Protein AF-A0A3C0UMH4-F1 (afdb_monomer_lite)

Radius of gyration: 19.22 Å; chains: 1; bounding box: 40×45×68 Å

pLDDT: mean 89.7, std 12.38, range [44.53, 98.5]

Structure (mmCIF, N/CA/C/O backbone):
data_A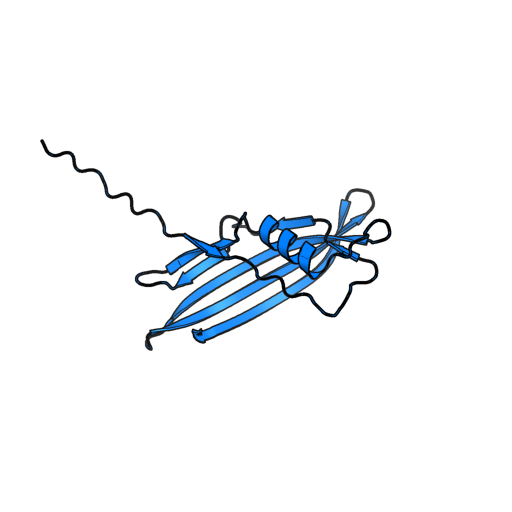F-A0A3C0UMH4-F1
#
_entry.id   AF-A0A3C0UMH4-F1
#
loop_
_atom_site.group_PDB
_atom_site.id
_atom_site.type_symbol
_atom_site.label_atom_id
_atom_site.label_alt_id
_atom_site.label_comp_id
_atom_site.label_asym_id
_atom_site.label_entity_id
_atom_site.label_seq_id
_atom_site.pdbx_PDB_ins_code
_atom_site.Cartn_x
_atom_site.Cartn_y
_atom_site.Cartn_z
_atom_site.occupancy
_atom_site.B_iso_or_equiv
_atom_site.auth_seq_id
_atom_site.auth_comp_id
_atom_site.auth_asym_id
_atom_site.auth_atom_id
_atom_site.pdbx_PDB_model_num
ATOM 1 N N . MET A 1 1 ? -0.078 27.058 -47.059 1.00 44.53 1 MET A N 1
ATOM 2 C CA . MET A 1 1 ? 0.175 27.212 -45.609 1.00 44.53 1 MET A CA 1
ATOM 3 C C . MET A 1 1 ? -0.295 25.945 -44.909 1.00 44.53 1 MET A C 1
ATOM 5 O O . MET A 1 1 ? -1.486 25.801 -44.676 1.00 44.53 1 MET A O 1
ATOM 9 N N . GLY A 1 2 ? 0.604 24.987 -44.674 1.00 46.56 2 GLY A N 1
ATOM 10 C CA . GLY A 1 2 ? 0.288 23.775 -43.912 1.00 46.56 2 GLY A CA 1
ATOM 11 C C . GLY A 1 2 ? 0.556 24.027 -42.433 1.00 46.56 2 GLY A C 1
ATOM 12 O O . GLY A 1 2 ? 1.683 24.348 -42.070 1.00 46.56 2 GLY A O 1
ATOM 13 N N . TRP A 1 3 ? -0.477 23.937 -41.601 1.00 48.59 3 TRP A N 1
ATOM 14 C CA . TRP A 1 3 ? -0.347 24.049 -40.152 1.00 48.59 3 TRP A CA 1
ATOM 15 C C . TRP A 1 3 ? 0.253 22.748 -39.611 1.00 48.59 3 TRP A C 1
ATOM 17 O O . TRP A 1 3 ? -0.340 21.681 -39.752 1.00 48.59 3 TRP A O 1
ATOM 27 N N . LEU A 1 4 ? 1.445 22.831 -39.019 1.00 50.47 4 LEU A N 1
ATOM 28 C CA . LEU A 1 4 ? 2.048 21.734 -38.269 1.00 50.47 4 LEU A CA 1
ATOM 29 C C . LEU A 1 4 ? 1.379 21.680 -36.894 1.00 50.47 4 LEU A C 1
ATOM 31 O O . LEU A 1 4 ? 1.650 22.519 -36.037 1.00 50.47 4 LEU A O 1
ATOM 35 N N . PHE A 1 5 ? 0.500 20.704 -36.675 1.00 56.19 5 PHE A N 1
ATOM 36 C CA . PHE A 1 5 ? 0.075 20.367 -35.321 1.00 56.19 5 PHE A CA 1
ATOM 37 C C . PHE A 1 5 ? 1.235 19.639 -34.628 1.00 56.19 5 PHE A C 1
ATOM 39 O O . PHE A 1 5 ? 1.722 18.642 -35.168 1.00 56.19 5 PHE A O 1
ATOM 46 N N . PRO A 1 6 ? 1.714 20.102 -33.461 1.00 58.53 6 PRO A N 1
ATOM 47 C CA . PRO A 1 6 ? 2.685 19.335 -32.702 1.00 58.53 6 PRO A CA 1
ATOM 48 C C . PRO A 1 6 ? 2.032 18.017 -32.279 1.00 58.53 6 PRO A C 1
ATOM 50 O O . PRO A 1 6 ? 0.966 18.008 -31.664 1.00 58.53 6 PRO A O 1
ATOM 53 N N . ASN A 1 7 ? 2.673 16.898 -32.620 1.00 50.56 7 ASN A N 1
ATOM 54 C CA . ASN A 1 7 ? 2.315 15.591 -32.083 1.00 50.56 7 ASN A CA 1
ATOM 55 C C . ASN A 1 7 ? 2.479 15.643 -30.563 1.00 50.56 7 ASN A C 1
ATOM 57 O O . ASN A 1 7 ? 3.595 15.607 -30.043 1.00 50.56 7 ASN A O 1
ATOM 61 N N . VAL A 1 8 ? 1.365 15.749 -29.844 1.00 55.03 8 VAL A N 1
ATOM 62 C CA . VAL A 1 8 ? 1.353 15.612 -28.391 1.00 55.03 8 VAL A CA 1
ATOM 63 C C . VAL A 1 8 ? 1.620 14.141 -28.086 1.00 55.03 8 VAL A C 1
ATOM 65 O O . VAL A 1 8 ? 0.734 13.299 -28.216 1.00 55.03 8 VAL A O 1
ATOM 68 N N . ILE A 1 9 ? 2.854 13.810 -27.702 1.00 57.00 9 ILE A N 1
ATOM 69 C CA . ILE A 1 9 ? 3.162 12.497 -27.133 1.00 57.00 9 ILE A CA 1
ATOM 70 C C . ILE A 1 9 ? 2.523 12.467 -25.744 1.00 57.00 9 ILE A C 1
ATOM 72 O O . ILE A 1 9 ? 3.060 13.022 -24.786 1.00 57.00 9 ILE A O 1
ATOM 76 N N . LEU A 1 10 ? 1.345 11.853 -25.637 1.00 58.81 10 LEU A N 1
ATOM 77 C CA . LEU A 1 10 ? 0.729 11.585 -24.344 1.00 58.81 10 LEU A CA 1
ATOM 78 C C . LEU A 1 10 ? 1.624 10.607 -23.577 1.00 58.81 10 LEU A C 1
ATOM 80 O O . LEU A 1 10 ? 1.998 9.553 -24.095 1.00 58.81 10 LEU A O 1
ATOM 84 N N . ALA A 1 11 ? 1.981 10.958 -22.342 1.00 65.38 11 ALA A N 1
ATOM 85 C CA . ALA A 1 11 ? 2.707 10.053 -21.465 1.00 65.38 11 ALA A CA 1
ATOM 86 C C . ALA A 1 11 ? 1.874 8.777 -21.266 1.00 65.38 11 ALA A C 1
ATOM 88 O O . ALA A 1 11 ? 0.748 8.832 -20.773 1.00 65.38 11 ALA A O 1
ATOM 89 N N . GLN A 1 12 ? 2.416 7.629 -21.672 1.00 81.69 12 GLN A N 1
ATOM 90 C CA . GLN A 1 12 ? 1.718 6.355 -21.560 1.00 81.69 12 GLN A CA 1
ATOM 91 C C . GLN A 1 12 ? 1.646 5.933 -20.087 1.00 81.69 12 GLN A C 1
ATOM 93 O O . GLN A 1 12 ? 2.660 5.877 -19.383 1.00 81.69 12 GLN A O 1
ATOM 98 N N . VAL A 1 13 ? 0.428 5.646 -19.625 1.00 89.81 13 VAL A N 1
ATOM 99 C CA . VAL A 1 13 ? 0.133 5.225 -18.254 1.00 89.81 13 VAL A CA 1
ATOM 100 C C . VAL A 1 13 ? -0.433 3.811 -18.282 1.00 89.81 13 VAL A C 1
ATOM 102 O O . VAL A 1 13 ? -1.387 3.539 -19.006 1.00 89.81 13 VAL A O 1
ATOM 105 N N . GLN A 1 14 ? 0.131 2.919 -17.470 1.00 93.88 14 GLN A N 1
ATOM 106 C CA . GLN A 1 14 ? -0.470 1.627 -17.166 1.00 93.88 14 GLN A CA 1
ATOM 107 C C . GLN A 1 14 ? -1.292 1.735 -15.889 1.00 93.88 14 GLN A C 1
ATOM 109 O O . GLN A 1 14 ? -0.761 2.008 -14.812 1.00 93.88 14 GLN A O 1
ATOM 114 N N . THR A 1 15 ? -2.580 1.433 -15.992 1.00 94.88 15 THR A N 1
ATOM 115 C CA . THR A 1 15 ? -3.425 1.220 -14.819 1.00 94.88 15 THR A CA 1
ATOM 116 C C . THR A 1 15 ? -3.324 -0.232 -14.367 1.00 94.88 15 THR A C 1
ATOM 118 O O . THR A 1 15 ? -3.512 -1.155 -15.160 1.00 94.88 15 THR A O 1
ATOM 121 N N . LEU A 1 16 ? -3.018 -0.428 -13.089 1.00 93.62 16 LEU A N 1
ATOM 122 C CA . LEU A 1 16 ? -2.928 -1.722 -12.427 1.00 93.62 16 LEU A CA 1
ATOM 123 C C . LEU A 1 16 ? -4.118 -1.898 -11.483 1.00 93.62 16 LEU A C 1
ATOM 125 O O . LEU A 1 16 ? -4.529 -0.963 -10.790 1.00 93.62 16 LEU A O 1
ATOM 129 N N . THR A 1 17 ? -4.657 -3.114 -11.448 1.00 94.62 17 THR A N 1
ATOM 130 C CA . THR A 1 17 ? -5.773 -3.486 -10.573 1.00 94.62 17 THR A CA 1
ATOM 131 C C . THR A 1 17 ? -5.283 -4.517 -9.572 1.00 94.62 17 THR A C 1
ATOM 133 O O . THR A 1 17 ? -4.732 -5.544 -9.966 1.00 94.62 17 THR A O 1
ATOM 136 N N . LEU A 1 18 ? -5.475 -4.248 -8.281 1.00 92.88 18 LEU A N 1
ATOM 137 C CA . LEU A 1 18 ? -5.155 -5.211 -7.232 1.00 92.88 18 LEU A CA 1
ATOM 138 C C . LEU A 1 18 ? -6.168 -6.353 -7.271 1.00 92.88 18 LEU A C 1
ATOM 140 O O . LEU A 1 18 ? -7.377 -6.114 -7.296 1.00 92.88 18 LEU A O 1
ATOM 144 N N . GLN A 1 19 ? -5.675 -7.586 -7.265 1.00 90.50 19 GLN A N 1
ATOM 145 C CA . GLN A 1 19 ? -6.515 -8.777 -7.274 1.00 90.50 19 GLN A CA 1
ATOM 146 C C . GLN A 1 19 ? -6.743 -9.242 -5.832 1.00 90.50 19 GLN A C 1
ATOM 148 O O . GLN A 1 19 ? -5.790 -9.682 -5.193 1.00 90.50 19 GLN A O 1
ATOM 153 N N . PRO A 1 20 ? -7.963 -9.109 -5.279 1.00 82.38 20 PRO A N 1
ATOM 154 C CA . PRO A 1 20 ? -8.243 -9.538 -3.918 1.00 82.38 20 PRO A CA 1
ATOM 155 C C . PRO A 1 20 ? -8.275 -11.065 -3.841 1.00 82.38 20 PRO A C 1
ATOM 157 O O . PRO A 1 20 ? -9.159 -11.699 -4.413 1.00 82.38 20 PRO A O 1
ATOM 160 N N . GLU A 1 21 ? -7.356 -11.646 -3.079 1.00 80.31 21 GLU A N 1
ATOM 161 C CA . GLU A 1 21 ? -7.431 -13.042 -2.657 1.00 80.31 21 GLU A CA 1
ATOM 162 C C . GLU A 1 21 ? -7.924 -13.094 -1.208 1.00 80.31 21 GLU A C 1
ATOM 164 O O . GLU A 1 21 ? -7.424 -12.371 -0.340 1.00 80.31 21 GLU A O 1
ATOM 169 N N . ARG A 1 22 ? -8.958 -13.901 -0.936 1.00 66.69 22 ARG A N 1
ATOM 170 C CA . ARG A 1 22 ? -9.467 -14.045 0.432 1.00 66.69 22 ARG A CA 1
ATOM 171 C C . ARG A 1 22 ? -8.469 -14.843 1.255 1.00 66.69 22 ARG A C 1
ATOM 173 O O . ARG A 1 22 ? -8.242 -16.018 0.987 1.00 66.69 22 ARG A O 1
ATOM 180 N N . LEU A 1 23 ? -7.949 -14.215 2.302 1.00 70.94 23 LEU A N 1
ATOM 181 C CA . LEU A 1 23 ? -7.139 -14.903 3.293 1.00 70.94 23 LEU A CA 1
ATOM 182 C C . LEU A 1 23 ? -8.029 -15.841 4.121 1.00 70.94 23 LEU A C 1
ATOM 184 O O . LEU A 1 23 ? -9.164 -15.510 4.467 1.00 70.94 23 LEU A O 1
ATOM 188 N N . SER A 1 24 ? -7.506 -17.021 4.457 1.00 73.62 24 SER A N 1
ATOM 189 C CA . SER A 1 24 ? -8.165 -17.971 5.366 1.00 73.62 24 SER A CA 1
ATOM 190 C C . SER A 1 24 ? -8.188 -17.475 6.817 1.00 73.62 24 SER A C 1
ATOM 192 O O . SER A 1 24 ? -8.993 -17.939 7.625 1.00 73.62 24 SER A O 1
ATOM 194 N N . ILE A 1 25 ? -7.328 -16.508 7.142 1.00 70.62 25 ILE A N 1
ATOM 195 C CA . ILE A 1 25 ? -7.216 -15.888 8.458 1.00 70.62 25 ILE A CA 1
ATOM 196 C C . ILE A 1 25 ? -8.242 -14.762 8.564 1.00 70.62 25 ILE A C 1
ATOM 198 O O . ILE A 1 25 ? -8.248 -13.833 7.756 1.00 70.62 25 ILE A O 1
ATOM 202 N N . ARG A 1 26 ? -9.085 -14.827 9.598 1.00 71.31 26 ARG A N 1
ATOM 203 C CA . ARG A 1 26 ? -10.005 -13.744 9.954 1.00 71.31 26 ARG A CA 1
ATOM 204 C C . ARG A 1 26 ? -9.432 -12.952 11.129 1.00 71.31 26 ARG A C 1
ATOM 206 O O . ARG A 1 26 ? -9.137 -13.556 12.160 1.00 71.31 26 ARG A O 1
ATOM 213 N N . PRO A 1 27 ? -9.274 -11.629 11.004 1.00 70.62 27 PRO A N 1
ATOM 214 C CA . PRO A 1 27 ? -8.791 -10.799 12.097 1.00 70.62 27 PRO A CA 1
ATOM 215 C C . PRO A 1 27 ? -9.835 -10.761 13.211 1.00 70.62 27 PRO A C 1
ATOM 217 O O . PRO A 1 27 ? -11.000 -10.456 12.962 1.00 70.62 27 PRO A O 1
ATOM 220 N N . ASN A 1 28 ? -9.409 -11.033 14.442 1.00 76.31 28 ASN A N 1
ATOM 221 C CA . ASN A 1 28 ? -10.246 -10.867 15.623 1.00 76.31 28 ASN A CA 1
ATOM 222 C C . ASN A 1 28 ? -9.834 -9.568 16.325 1.00 76.31 28 ASN A C 1
ATOM 224 O O . ASN A 1 28 ? -8.669 -9.395 16.673 1.00 76.31 28 ASN A O 1
ATOM 228 N N . GLY A 1 29 ? -10.784 -8.652 16.514 1.00 89.12 29 GLY A N 1
ATOM 229 C CA . GLY A 1 29 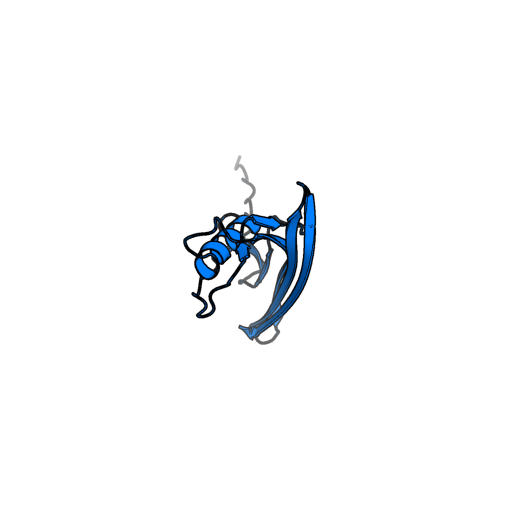? -10.592 -7.428 17.303 1.00 89.12 29 GLY A CA 1
ATOM 230 C C . GLY A 1 29 ? -10.229 -6.159 16.526 1.00 89.12 29 GLY A C 1
ATOM 231 O O . GLY A 1 29 ? -10.289 -5.084 17.114 1.00 89.12 29 GLY A O 1
ATOM 232 N N . TYR A 1 30 ? -9.923 -6.238 15.227 1.00 91.81 30 TYR A N 1
ATOM 233 C CA . TYR A 1 30 ? -9.518 -5.081 14.414 1.00 91.81 30 TYR A CA 1
ATOM 234 C C . TYR A 1 30 ? -10.196 -5.069 13.044 1.00 91.81 30 TYR A C 1
ATOM 236 O O . TYR A 1 30 ? -10.531 -6.122 12.503 1.00 91.81 30 TYR A O 1
ATOM 244 N N . TYR A 1 31 ? -10.335 -3.883 12.455 1.00 93.25 31 TYR A N 1
ATOM 245 C CA . TYR A 1 31 ? -10.737 -3.708 11.058 1.00 93.25 31 TYR A CA 1
ATOM 246 C C . TYR A 1 31 ? -10.021 -2.508 10.436 1.00 93.25 31 TYR A C 1
ATOM 248 O O . TYR A 1 31 ? -9.614 -1.585 11.140 1.00 93.25 31 TYR A O 1
ATOM 256 N N . ILE A 1 32 ? -9.871 -2.504 9.114 1.00 94.25 32 ILE A N 1
ATOM 257 C CA . ILE A 1 32 ? -9.318 -1.370 8.374 1.00 94.25 32 ILE A CA 1
ATOM 258 C C . ILE A 1 32 ? -10.414 -0.320 8.208 1.00 94.25 32 ILE A C 1
ATOM 260 O O . ILE A 1 32 ? -11.380 -0.532 7.479 1.00 94.25 32 ILE A O 1
ATOM 264 N N . ALA A 1 33 ? -10.268 0.806 8.898 1.00 95.19 33 ALA A N 1
ATOM 265 C CA . ALA A 1 33 ? -11.213 1.915 8.848 1.00 95.19 33 ALA A CA 1
ATOM 266 C C . ALA A 1 33 ? -10.866 2.920 7.743 1.00 95.19 33 ALA A C 1
ATOM 268 O O . ALA A 1 33 ? -11.758 3.524 7.154 1.00 95.19 33 ALA A O 1
ATOM 269 N N . GLN A 1 34 ? -9.572 3.111 7.477 1.00 96.69 34 GLN A N 1
ATOM 270 C CA . GLN A 1 34 ? -9.088 4.090 6.509 1.00 96.69 34 GLN A CA 1
ATOM 271 C C . GLN A 1 34 ? -7.716 3.686 5.967 1.00 96.69 34 GLN A C 1
ATOM 273 O O . GLN A 1 34 ? -6.893 3.120 6.689 1.00 96.69 34 GLN A O 1
ATOM 278 N N . VAL A 1 35 ? -7.443 4.054 4.715 1.00 97.81 35 VAL A N 1
ATOM 279 C CA . VAL A 1 35 ? -6.087 4.055 4.153 1.00 97.81 35 VAL A CA 1
ATOM 280 C C . VAL A 1 35 ? -5.682 5.473 3.762 1.00 97.81 35 VAL A C 1
ATOM 282 O O . VAL A 1 35 ? -6.450 6.195 3.128 1.00 97.81 35 VAL A O 1
ATOM 285 N N . VAL A 1 36 ? -4.468 5.876 4.128 1.00 97.88 36 VAL A N 1
ATOM 286 C CA . VAL A 1 36 ? -3.893 7.189 3.812 1.00 97.88 36 VAL A CA 1
ATOM 287 C C . VAL A 1 36 ? -2.589 6.985 3.054 1.00 97.88 36 VAL A C 1
ATOM 289 O O . VAL A 1 36 ? -1.751 6.191 3.469 1.00 97.88 36 VAL A O 1
ATOM 292 N N . ASP A 1 37 ? -2.412 7.698 1.945 1.00 98.25 37 ASP A N 1
ATOM 293 C CA . ASP A 1 37 ? -1.149 7.719 1.208 1.00 98.25 37 ASP A CA 1
ATOM 294 C C . ASP A 1 37 ? -0.337 8.951 1.621 1.00 98.25 37 ASP A C 1
ATOM 296 O O . ASP A 1 37 ? -0.674 10.070 1.242 1.00 98.25 37 ASP A O 1
ATOM 300 N N . GLU A 1 38 ? 0.706 8.739 2.425 1.00 98.12 38 GLU A N 1
ATOM 301 C CA . GLU A 1 38 ? 1.617 9.787 2.908 1.00 98.12 38 GLU A CA 1
ATOM 302 C C . GLU A 1 38 ? 2.995 9.699 2.239 1.00 98.12 38 GLU A C 1
ATOM 304 O O . GLU A 1 38 ? 3.990 10.224 2.745 1.00 98.12 38 GLU A O 1
ATOM 309 N N . ARG A 1 39 ? 3.075 9.032 1.082 1.00 97.69 39 ARG A N 1
ATOM 310 C CA . ARG A 1 39 ? 4.266 9.082 0.231 1.00 97.69 39 ARG A CA 1
ATOM 311 C C . ARG A 1 39 ? 4.460 10.508 -0.281 1.00 97.69 39 ARG A C 1
ATOM 313 O O . ARG A 1 39 ? 3.499 11.203 -0.595 1.00 97.69 39 ARG A O 1
ATOM 320 N N . ALA A 1 40 ? 5.713 10.915 -0.480 1.00 95.62 40 ALA A N 1
ATOM 321 C CA . ALA A 1 40 ? 6.023 12.214 -1.085 1.00 95.62 40 ALA A CA 1
ATOM 322 C C . ALA A 1 40 ? 5.449 12.362 -2.510 1.00 95.62 40 ALA A C 1
ATOM 324 O O . ALA A 1 40 ? 5.085 13.457 -2.930 1.00 95.62 40 ALA A O 1
ATOM 325 N N . VAL A 1 41 ? 5.356 11.252 -3.254 1.00 94.38 41 VAL A N 1
ATOM 326 C CA . VAL A 1 41 ? 4.756 11.199 -4.593 1.00 94.38 41 VAL A CA 1
ATOM 327 C C . VAL A 1 41 ? 3.614 10.188 -4.583 1.00 94.38 41 VAL A C 1
ATOM 329 O O . VAL A 1 41 ? 3.843 8.981 -4.524 1.00 94.38 41 VAL A O 1
ATOM 332 N N . THR A 1 42 ? 2.380 10.684 -4.672 1.00 95.75 42 THR A N 1
ATOM 333 C CA . THR A 1 42 ? 1.164 9.856 -4.604 1.00 95.75 42 THR A CA 1
ATOM 334 C C . THR A 1 42 ? 0.513 9.604 -5.968 1.00 95.75 42 THR A C 1
ATOM 336 O O . THR A 1 42 ? -0.309 8.700 -6.100 1.00 95.75 42 THR A O 1
ATOM 339 N N . SER A 1 43 ? 0.914 10.347 -7.007 1.00 93.94 43 SER A N 1
ATOM 340 C CA . SER A 1 43 ? 0.298 10.311 -8.345 1.00 93.94 43 SER A CA 1
ATOM 341 C C . SER A 1 43 ? 0.523 9.008 -9.118 1.00 93.94 43 SER A C 1
ATOM 343 O O . SER A 1 43 ? -0.199 8.720 -10.068 1.00 93.94 43 SER A O 1
ATOM 345 N N . ASN A 1 44 ? 1.533 8.226 -8.737 1.00 96.38 44 ASN A N 1
ATOM 346 C CA . ASN A 1 44 ? 1.878 6.952 -9.355 1.00 96.38 44 ASN A CA 1
ATOM 347 C C . ASN A 1 44 ? 2.575 6.029 -8.345 1.00 96.38 44 ASN A C 1
ATOM 349 O O . ASN A 1 44 ? 2.791 6.391 -7.184 1.00 96.38 44 ASN A O 1
ATOM 353 N N . ILE A 1 45 ? 2.903 4.818 -8.783 1.00 97.44 45 ILE A N 1
ATOM 354 C CA . ILE A 1 45 ? 3.660 3.835 -8.003 1.00 97.44 45 ILE A CA 1
ATOM 355 C C . ILE A 1 45 ? 4.969 3.447 -8.696 1.00 97.44 45 ILE A C 1
ATOM 357 O O . ILE A 1 45 ? 5.496 2.372 -8.449 1.00 97.44 45 ILE A O 1
ATOM 361 N N . GLY A 1 46 ? 5.509 4.315 -9.552 1.00 95.81 46 GLY A N 1
ATOM 362 C CA . GLY A 1 46 ? 6.757 4.097 -10.275 1.00 95.81 46 GLY A CA 1
ATOM 363 C C . GLY A 1 46 ? 6.553 3.817 -11.759 1.00 95.81 46 GLY A C 1
ATOM 364 O O . GLY A 1 46 ? 5.578 4.261 -12.371 1.00 95.81 46 GLY A O 1
ATOM 365 N N . LYS A 1 47 ? 7.517 3.114 -12.355 1.00 94.88 47 LYS A N 1
ATOM 366 C CA . LYS A 1 47 ? 7.543 2.817 -13.789 1.00 94.88 47 LYS A CA 1
ATOM 367 C C . LYS A 1 47 ? 7.717 1.325 -14.013 1.00 94.88 47 LYS A C 1
ATOM 369 O O . LYS A 1 47 ? 8.546 0.692 -13.363 1.00 94.88 47 LYS A O 1
ATOM 374 N N . ILE A 1 48 ? 6.959 0.808 -14.970 1.00 94.81 48 ILE A N 1
ATOM 375 C CA . ILE A 1 48 ? 7.092 -0.557 -15.469 1.00 94.81 48 ILE A CA 1
ATOM 376 C C . ILE A 1 48 ? 7.662 -0.515 -16.885 1.00 94.81 48 ILE A C 1
ATOM 378 O O . ILE A 1 48 ? 7.346 0.376 -17.673 1.00 94.81 48 ILE A O 1
ATOM 382 N N . TRP A 1 49 ? 8.526 -1.458 -17.220 1.00 94.00 49 TRP A N 1
ATOM 383 C CA . TRP A 1 49 ? 9.085 -1.616 -18.543 1.00 94.00 49 TRP A CA 1
ATOM 384 C C . TRP A 1 49 ? 8.027 -2.142 -19.518 1.00 94.00 49 TRP A C 1
ATOM 386 O O . TRP A 1 49 ? 7.468 -3.232 -19.366 1.00 94.00 49 TRP A O 1
ATOM 396 N N . SER A 1 50 ? 7.795 -1.372 -20.573 1.00 90.00 50 SER A N 1
ATOM 397 C CA . SER A 1 50 ? 7.088 -1.795 -21.776 1.00 90.00 50 SER A CA 1
ATOM 398 C C . SER A 1 50 ? 7.947 -1.401 -22.969 1.00 90.00 50 SER A C 1
ATOM 400 O O . SER A 1 50 ? 8.707 -0.443 -22.894 1.00 90.00 50 SER A O 1
ATOM 402 N N . ARG A 1 51 ? 7.882 -2.117 -24.090 1.00 85.81 51 ARG A N 1
ATOM 403 C CA . ARG A 1 51 ? 8.565 -1.633 -25.298 1.00 85.81 51 ARG A CA 1
ATOM 404 C C . ARG A 1 51 ? 7.800 -0.424 -25.864 1.00 85.81 51 ARG A C 1
ATOM 406 O O . ARG A 1 51 ? 6.571 -0.462 -25.859 1.00 85.81 51 ARG A O 1
ATOM 413 N N . PRO A 1 52 ? 8.489 0.620 -26.364 1.00 87.56 52 PRO A N 1
ATOM 414 C CA . PRO A 1 52 ? 9.948 0.782 -26.430 1.00 87.56 52 PRO A CA 1
ATOM 415 C C . PRO A 1 52 ? 10.584 1.388 -25.163 1.00 87.56 52 PRO A C 1
ATOM 417 O O . PRO A 1 52 ? 11.807 1.415 -25.067 1.00 87.56 52 PRO A O 1
ATOM 420 N N . GLN A 1 53 ? 9.786 1.887 -24.216 1.00 89.12 53 GLN A N 1
ATOM 421 C CA . GLN A 1 53 ? 10.257 2.638 -23.051 1.00 89.12 53 GLN A CA 1
ATOM 422 C C . GLN A 1 53 ? 9.400 2.379 -21.798 1.00 89.12 53 GLN A C 1
ATOM 424 O O . GLN A 1 53 ? 8.220 2.038 -21.923 1.00 89.12 53 GLN A O 1
ATOM 429 N N . PRO A 1 54 ? 9.933 2.610 -20.584 1.00 92.56 54 PRO A N 1
ATOM 430 C CA . PRO A 1 54 ? 9.151 2.476 -19.365 1.00 92.56 54 PRO A CA 1
ATOM 431 C C . PRO A 1 54 ? 7.923 3.387 -19.370 1.00 92.56 54 PRO A C 1
ATOM 433 O O . PRO A 1 54 ? 7.996 4.550 -19.772 1.00 92.56 54 PRO A O 1
ATOM 436 N N . ILE A 1 55 ? 6.820 2.872 -18.844 1.00 94.94 55 ILE A N 1
ATOM 437 C CA . ILE A 1 55 ? 5.543 3.571 -18.719 1.00 94.94 55 ILE A CA 1
ATOM 438 C C . ILE A 1 55 ? 5.200 3.768 -17.246 1.00 94.94 55 ILE A C 1
ATOM 440 O O . ILE A 1 55 ? 5.566 2.960 -16.389 1.00 94.94 55 ILE A O 1
ATOM 444 N N . THR A 1 56 ? 4.517 4.866 -16.935 1.00 95.94 56 THR A N 1
ATOM 445 C CA . THR A 1 56 ? 4.134 5.190 -15.556 1.00 95.94 56 THR A CA 1
ATOM 446 C C . THR A 1 56 ? 3.056 4.223 -15.083 1.00 95.94 56 THR A C 1
ATOM 448 O O . THR A 1 56 ? 2.053 4.041 -15.766 1.00 95.94 56 THR A O 1
ATOM 451 N N . ALA A 1 57 ? 3.234 3.624 -13.909 1.00 96.25 57 ALA A N 1
ATOM 452 C CA . ALA A 1 57 ? 2.263 2.714 -13.316 1.00 96.25 57 ALA A CA 1
ATOM 453 C C . ALA A 1 57 ? 1.410 3.435 -12.269 1.00 96.25 57 ALA A C 1
ATOM 455 O O . ALA A 1 57 ? 1.935 4.087 -11.366 1.00 96.25 57 ALA A O 1
ATOM 456 N N . VAL A 1 58 ? 0.092 3.289 -12.357 1.00 97.25 58 VAL A N 1
ATOM 457 C CA . VAL A 1 58 ? -0.870 3.834 -11.389 1.00 97.25 58 VAL A CA 1
ATOM 458 C C . VAL A 1 58 ? -1.819 2.738 -10.930 1.00 97.25 58 VAL A C 1
ATOM 460 O O . VAL A 1 58 ? -2.110 1.812 -11.685 1.00 97.25 58 VAL A O 1
ATOM 463 N N . LEU A 1 59 ? -2.338 2.842 -9.708 1.00 96.75 59 LEU A N 1
ATOM 464 C CA . LEU A 1 59 ? -3.423 1.969 -9.265 1.00 96.75 59 LEU A CA 1
ATOM 465 C C . LEU A 1 59 ? -4.776 2.522 -9.718 1.00 96.75 59 LEU A C 1
ATOM 467 O O . LEU A 1 59 ? -5.000 3.735 -9.707 1.00 96.75 59 LEU A O 1
ATOM 471 N N 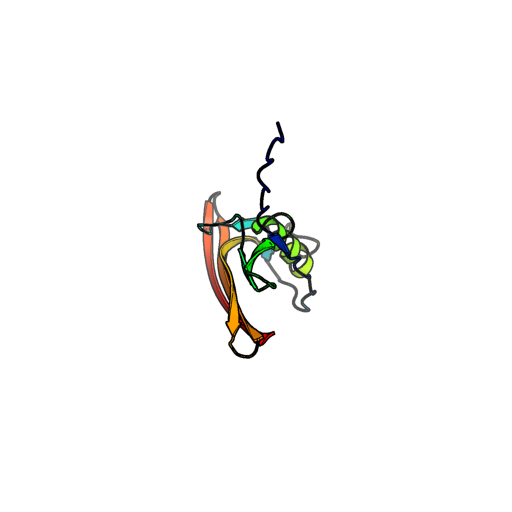. GLN A 1 60 ? -5.685 1.629 -10.106 1.00 93.88 60 GLN A N 1
ATOM 472 C CA . GLN A 1 60 ? -7.043 1.994 -10.497 1.00 93.88 60 GLN A CA 1
ATOM 473 C C . GLN A 1 60 ? -7.748 2.758 -9.365 1.00 93.88 60 GLN A C 1
ATOM 475 O O . GLN A 1 60 ? -7.871 2.257 -8.252 1.00 93.88 60 GLN A O 1
ATOM 480 N N . GLY A 1 61 ? -8.224 3.972 -9.655 1.00 92.62 61 GLY A N 1
ATOM 481 C CA . GLY A 1 61 ? -8.885 4.829 -8.662 1.00 92.62 61 GLY A CA 1
ATOM 482 C C . GLY A 1 61 ? -7.936 5.548 -7.692 1.00 92.62 61 GLY A C 1
ATOM 483 O O . GLY A 1 61 ? -8.410 6.191 -6.760 1.00 92.62 61 GLY A O 1
ATOM 484 N N . GLY A 1 62 ? -6.618 5.472 -7.911 1.00 94.94 62 GLY A N 1
ATOM 485 C CA . GLY A 1 62 ? -5.599 6.078 -7.051 1.00 94.94 62 GLY A CA 1
ATOM 486 C C . GLY A 1 62 ? -5.145 5.158 -5.914 1.00 94.94 62 GLY A C 1
ATOM 487 O O . GLY A 1 62 ? -5.850 4.236 -5.508 1.00 94.94 62 GLY A O 1
ATOM 488 N N . THR A 1 63 ? -3.941 5.402 -5.393 1.00 96.56 63 THR A N 1
ATOM 489 C CA . THR A 1 63 ? -3.254 4.465 -4.492 1.00 96.56 63 THR A CA 1
ATOM 490 C C . THR A 1 63 ? -4.019 4.170 -3.205 1.00 96.56 63 THR A C 1
ATOM 492 O O . THR A 1 63 ? -4.319 3.008 -2.933 1.00 96.56 63 THR A O 1
ATOM 495 N N . ALA A 1 64 ? -4.373 5.201 -2.429 1.00 97.06 64 ALA A N 1
ATOM 496 C CA . ALA A 1 64 ? -5.084 5.017 -1.163 1.00 97.06 64 ALA A CA 1
ATOM 497 C C . ALA A 1 64 ? -6.409 4.268 -1.369 1.00 97.06 64 ALA A C 1
ATOM 499 O O . ALA A 1 64 ? -6.690 3.297 -0.669 1.00 97.06 64 ALA A O 1
ATOM 500 N N . LYS A 1 65 ? -7.188 4.661 -2.387 1.00 96.44 65 LYS A N 1
ATOM 501 C CA . LYS A 1 65 ? -8.497 4.057 -2.646 1.00 96.44 65 LYS A CA 1
ATOM 502 C C . LYS A 1 65 ? -8.402 2.614 -3.129 1.00 96.44 65 LYS A C 1
ATOM 504 O O . LYS A 1 65 ? -9.212 1.782 -2.716 1.00 96.44 65 LYS A O 1
ATOM 509 N N . ALA A 1 66 ? -7.431 2.308 -3.987 1.00 96.50 66 ALA A N 1
ATOM 510 C CA . ALA A 1 66 ? -7.198 0.952 -4.467 1.00 96.50 66 ALA A CA 1
ATOM 511 C C . ALA A 1 66 ? -6.830 0.009 -3.314 1.00 96.50 66 ALA A C 1
ATOM 513 O O . ALA A 1 66 ? -7.410 -1.071 -3.199 1.00 96.50 66 ALA A O 1
ATOM 514 N N . ILE A 1 67 ? -5.918 0.438 -2.434 1.00 96.06 67 ILE A N 1
ATOM 515 C CA . ILE A 1 67 ? -5.480 -0.344 -1.271 1.00 96.06 67 ILE A CA 1
ATOM 516 C C . ILE A 1 67 ? -6.616 -0.490 -0.253 1.00 96.06 67 ILE A C 1
ATOM 518 O O . ILE A 1 67 ? -6.862 -1.597 0.214 1.00 96.06 67 ILE A O 1
ATOM 522 N N . GLU A 1 68 ? -7.368 0.576 0.032 1.00 95.94 68 GLU A N 1
ATOM 523 C CA . GLU A 1 68 ? -8.561 0.513 0.889 1.00 95.94 68 GLU A CA 1
ATOM 524 C C . GLU A 1 68 ? -9.587 -0.486 0.349 1.00 95.94 68 GLU A C 1
ATOM 526 O O . GLU A 1 68 ? -10.075 -1.345 1.078 1.00 95.94 68 GLU A O 1
ATOM 531 N N . THR A 1 69 ? -9.877 -0.427 -0.952 1.00 94.44 69 THR A N 1
ATOM 532 C CA . THR A 1 69 ? -10.825 -1.343 -1.601 1.00 94.44 69 THR A CA 1
ATOM 533 C C . THR A 1 69 ? -10.343 -2.789 -1.529 1.00 94.44 69 THR A C 1
ATOM 535 O O . THR A 1 69 ? -11.142 -3.689 -1.269 1.00 94.44 69 THR A O 1
ATOM 538 N N . PHE A 1 70 ? -9.048 -3.019 -1.750 1.00 93.94 70 PHE A N 1
ATOM 539 C CA . PHE A 1 70 ? -8.437 -4.335 -1.625 1.00 93.94 70 PHE A CA 1
ATOM 540 C C . PHE A 1 70 ? -8.567 -4.865 -0.191 1.00 93.94 70 PHE A C 1
ATOM 542 O O . PHE A 1 70 ? -9.156 -5.926 -0.000 1.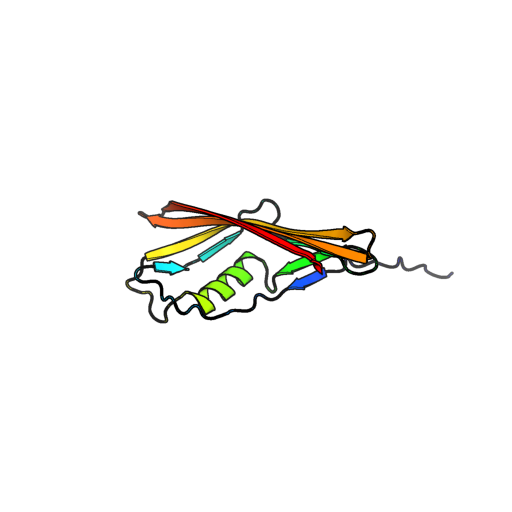00 93.94 70 PHE A O 1
ATOM 549 N N . LEU A 1 71 ? -8.111 -4.106 0.810 1.00 92.31 71 LEU A N 1
ATOM 550 C CA . LEU A 1 71 ? -8.132 -4.510 2.220 1.00 92.31 71 LEU A CA 1
ATOM 551 C C . LEU A 1 71 ? -9.556 -4.716 2.749 1.00 92.31 71 LEU A C 1
ATOM 553 O O . LEU A 1 71 ? -9.820 -5.692 3.446 1.00 92.31 71 LEU A O 1
ATOM 557 N N . ASN A 1 72 ? -10.508 -3.866 2.365 1.00 90.81 72 ASN A N 1
ATOM 558 C CA . ASN A 1 72 ? -11.906 -4.031 2.763 1.00 90.81 72 ASN A CA 1
ATOM 559 C C . ASN A 1 72 ? -12.514 -5.333 2.221 1.00 90.81 72 ASN A C 1
ATOM 561 O O . ASN A 1 72 ? -13.374 -5.923 2.867 1.00 90.81 72 ASN A O 1
ATOM 565 N N . ARG A 1 73 ? -12.078 -5.795 1.041 1.00 89.50 73 ARG A N 1
ATOM 566 C CA . ARG A 1 73 ? -12.563 -7.043 0.431 1.00 89.50 73 ARG A CA 1
ATOM 567 C C . ARG A 1 73 ? -11.865 -8.291 0.967 1.00 89.50 73 ARG A C 1
ATOM 569 O O . ARG A 1 73 ? -12.466 -9.365 0.927 1.00 89.50 73 ARG A O 1
ATOM 576 N N . THR A 1 74 ? -10.615 -8.171 1.412 1.00 88.12 74 THR A N 1
ATOM 577 C CA . THR A 1 74 ? -9.788 -9.312 1.834 1.00 88.12 74 THR A CA 1
ATOM 578 C C . THR A 1 74 ? -9.730 -9.502 3.348 1.00 88.12 74 THR A C 1
ATOM 580 O O . THR A 1 74 ? -9.643 -10.644 3.791 1.00 88.12 74 THR A O 1
ATOM 583 N N . PHE A 1 75 ? -9.801 -8.422 4.132 1.00 86.31 75 PHE A N 1
ATOM 584 C CA . PHE A 1 75 ? -9.527 -8.420 5.573 1.00 86.31 75 PHE A CA 1
ATOM 585 C C . PHE A 1 75 ? -10.754 -8.096 6.431 1.00 86.31 75 PHE A C 1
ATOM 587 O O . PHE A 1 75 ? -10.971 -8.740 7.458 1.00 86.31 75 PHE A O 1
ATOM 594 N N . ASN A 1 76 ? -11.561 -7.106 6.036 1.00 89.56 76 ASN A N 1
ATOM 595 C CA . ASN A 1 76 ? -12.622 -6.614 6.914 1.00 89.56 76 ASN A CA 1
ATOM 596 C C . ASN A 1 76 ? -13.772 -7.624 7.072 1.00 89.56 76 ASN A C 1
ATOM 598 O O . ASN A 1 76 ? -14.292 -8.144 6.079 1.00 89.56 76 ASN A O 1
ATOM 602 N N . PRO A 1 77 ? -14.227 -7.879 8.312 1.00 87.38 77 PRO A N 1
ATOM 603 C CA . PRO A 1 77 ? -15.433 -8.653 8.551 1.00 87.38 77 PRO A CA 1
ATOM 604 C C . PRO A 1 77 ? -16.688 -7.846 8.199 1.00 87.38 77 PRO A C 1
ATOM 606 O O . PRO A 1 77 ? -16.669 -6.625 8.085 1.00 87.38 77 PRO A O 1
ATOM 609 N N . THR A 1 78 ? -17.820 -8.540 8.077 1.00 86.56 78 THR A N 1
ATOM 610 C CA . THR A 1 78 ? -19.121 -7.919 7.771 1.00 86.56 78 THR A CA 1
ATOM 611 C C . THR A 1 78 ? -19.641 -7.011 8.894 1.00 86.56 78 THR A C 1
ATOM 613 O O . THR A 1 78 ? -20.453 -6.135 8.625 1.00 86.56 78 THR A O 1
ATOM 616 N N . LYS A 1 79 ? -19.202 -7.218 10.143 1.00 87.94 79 LYS A N 1
ATOM 617 C CA . LYS A 1 79 ? -19.594 -6.416 11.314 1.00 87.94 79 LYS A CA 1
ATOM 618 C C . LYS A 1 79 ? -18.351 -5.845 11.988 1.00 87.94 79 LYS A C 1
ATOM 620 O O . LYS A 1 79 ? -17.435 -6.610 12.286 1.00 87.94 79 LYS A O 1
ATOM 625 N N . THR A 1 80 ? -18.340 -4.539 12.245 1.00 90.56 80 THR A N 1
ATOM 626 C CA . THR A 1 80 ? -17.164 -3.812 12.759 1.00 90.56 80 THR A CA 1
ATOM 627 C C . THR A 1 80 ? -17.423 -3.024 14.043 1.00 90.56 80 THR A C 1
ATOM 629 O O . THR A 1 80 ? -16.484 -2.462 14.592 1.00 90.56 80 THR A O 1
ATOM 632 N N . ASP A 1 81 ? -18.659 -3.000 14.552 1.00 89.50 81 ASP A N 1
ATOM 633 C CA . ASP A 1 81 ? -19.093 -2.102 15.640 1.00 89.50 81 ASP A CA 1
ATOM 634 C C . ASP A 1 81 ? -18.336 -2.304 16.964 1.00 89.50 81 ASP A C 1
ATOM 636 O O . ASP A 1 81 ? -18.214 -1.383 17.765 1.00 89.50 81 ASP A O 1
ATOM 640 N N . THR A 1 82 ? -17.814 -3.510 17.194 1.00 89.69 82 THR A N 1
ATOM 641 C CA . THR A 1 82 ? -17.056 -3.882 18.400 1.00 89.69 82 THR A CA 1
ATOM 642 C C . THR A 1 82 ? -15.548 -3.969 18.163 1.00 89.69 82 THR A C 1
ATOM 644 O O . THR A 1 82 ? -14.806 -4.374 19.058 1.00 89.69 82 THR A O 1
ATOM 647 N N . LEU A 1 83 ? -15.085 -3.644 16.954 1.00 92.00 83 LEU A N 1
ATOM 648 C CA . LEU A 1 83 ? -13.699 -3.819 16.537 1.00 92.00 83 LEU A CA 1
ATOM 649 C C . LEU A 1 83 ? -12.930 -2.502 16.626 1.00 92.00 83 LEU A C 1
ATOM 651 O O . LEU A 1 83 ? -13.469 -1.419 16.411 1.00 92.00 83 LEU A O 1
ATOM 655 N N . VAL A 1 84 ? -11.634 -2.600 16.902 1.00 92.19 84 VAL A N 1
ATOM 656 C CA . VAL A 1 84 ? -10.744 -1.442 16.950 1.00 92.19 84 VAL A CA 1
ATOM 657 C C . VAL A 1 84 ? -10.443 -0.971 15.519 1.00 92.19 84 VAL A C 1
ATOM 659 O O . VAL A 1 84 ? -9.970 -1.770 14.701 1.00 92.19 84 VAL A O 1
ATOM 662 N N . PRO A 1 85 ? -10.684 0.313 15.194 1.00 94.31 85 PRO A N 1
ATOM 663 C CA . PRO A 1 85 ? -10.392 0.857 13.875 1.00 94.31 85 PRO A CA 1
ATOM 664 C C . PRO A 1 85 ? -8.887 1.008 13.671 1.00 94.31 85 PRO A C 1
ATOM 666 O O . PRO A 1 85 ? -8.193 1.611 14.494 1.00 94.31 85 PRO A O 1
ATOM 669 N N . ILE A 1 86 ? -8.399 0.511 12.542 1.00 95.88 86 ILE A N 1
ATOM 670 C CA . ILE A 1 86 ? -7.017 0.658 12.095 1.00 95.88 86 ILE A CA 1
ATOM 671 C C . ILE A 1 86 ? -6.964 1.582 10.884 1.00 95.88 86 ILE A C 1
ATOM 673 O O . ILE A 1 86 ? -7.699 1.413 9.910 1.00 95.88 86 ILE A O 1
ATOM 677 N N . ILE A 1 87 ? -6.056 2.547 10.942 1.00 97.75 87 ILE A N 1
ATOM 678 C CA . ILE A 1 87 ? -5.672 3.413 9.837 1.00 97.75 87 ILE A CA 1
ATOM 679 C C . ILE A 1 87 ? -4.377 2.846 9.265 1.00 97.75 87 ILE A C 1
ATOM 681 O O . ILE A 1 87 ? -3.378 2.734 9.977 1.00 97.75 87 ILE A O 1
ATOM 685 N N . VAL A 1 88 ? -4.386 2.486 7.986 1.00 97.94 88 VAL A N 1
ATOM 686 C CA . VAL A 1 88 ? -3.178 2.065 7.271 1.00 97.94 88 VAL A CA 1
ATOM 687 C C . VAL A 1 88 ? -2.576 3.285 6.595 1.00 97.94 88 VAL A C 1
ATOM 689 O O . VAL A 1 88 ? -3.201 3.899 5.734 1.00 97.94 88 VAL A O 1
ATOM 692 N N . VAL A 1 89 ? -1.354 3.634 6.967 1.00 98.50 89 VAL A N 1
ATOM 693 C CA . VAL A 1 89 ? -0.624 4.771 6.412 1.00 98.50 89 VAL A CA 1
ATOM 694 C C . VAL A 1 89 ? 0.481 4.251 5.504 1.00 98.50 89 VAL A C 1
ATOM 696 O O . VAL A 1 89 ? 1.428 3.612 5.957 1.00 98.50 89 VAL A O 1
ATOM 699 N N . ILE A 1 90 ? 0.368 4.524 4.210 1.00 98.50 90 ILE A N 1
ATOM 700 C CA . ILE A 1 90 ? 1.353 4.135 3.204 1.00 98.50 90 ILE A CA 1
ATOM 701 C C . ILE A 1 90 ? 2.500 5.145 3.248 1.00 98.50 90 ILE A C 1
ATOM 703 O O . ILE A 1 90 ? 2.317 6.320 2.933 1.00 98.50 90 ILE A O 1
ATOM 707 N N . LYS A 1 91 ? 3.686 4.674 3.632 1.00 98.31 91 LYS A N 1
ATOM 708 C CA . LYS A 1 91 ? 4.937 5.447 3.669 1.00 98.31 91 LYS A CA 1
ATOM 709 C C . LYS A 1 91 ? 5.827 5.158 2.464 1.00 98.31 91 LYS A C 1
ATOM 711 O O . LYS A 1 91 ? 6.539 6.041 1.998 1.00 98.31 91 LYS A O 1
ATOM 716 N N . GLU A 1 92 ? 5.746 3.946 1.919 1.00 98.31 92 GLU A N 1
ATOM 717 C CA . GLU A 1 92 ? 6.398 3.556 0.670 1.00 98.31 92 GLU A CA 1
ATOM 718 C C . GLU A 1 92 ? 5.479 2.620 -0.121 1.00 98.31 92 GLU A C 1
ATOM 720 O O . GLU A 1 92 ? 4.869 1.707 0.427 1.00 98.31 92 GLU A O 1
ATOM 725 N N . LEU A 1 93 ? 5.383 2.857 -1.425 1.00 97.94 93 LEU A N 1
ATOM 726 C CA . LEU A 1 93 ? 4.816 1.930 -2.395 1.00 97.94 93 LEU A CA 1
ATOM 727 C C . LEU A 1 93 ? 5.438 2.282 -3.735 1.00 97.94 93 LEU A C 1
ATOM 729 O O . LEU A 1 93 ? 5.134 3.338 -4.298 1.00 97.94 93 LEU A O 1
ATOM 733 N N . ARG A 1 94 ? 6.341 1.437 -4.221 1.00 97.00 94 ARG A N 1
ATOM 734 C CA . ARG A 1 94 ? 7.011 1.666 -5.500 1.00 97.00 94 ARG A CA 1
ATOM 735 C C . ARG A 1 94 ? 7.294 0.368 -6.226 1.00 97.00 94 ARG A C 1
ATOM 737 O O . ARG A 1 94 ? 7.645 -0.630 -5.605 1.00 97.00 94 ARG A O 1
ATOM 744 N N . ILE A 1 95 ? 7.185 0.441 -7.542 1.00 96.50 95 ILE A N 1
ATOM 745 C CA . ILE A 1 95 ? 7.588 -0.561 -8.511 1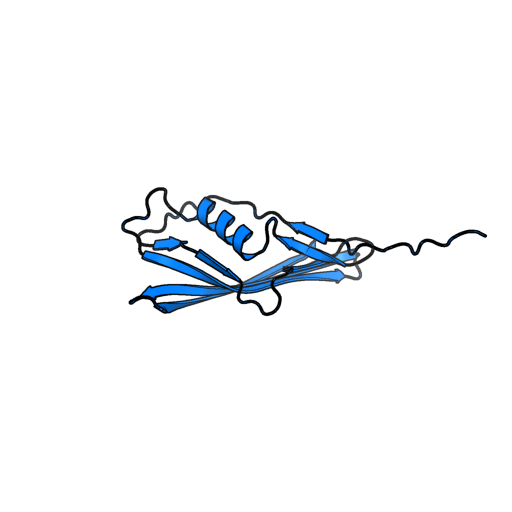.00 96.50 95 ILE A CA 1
ATOM 746 C C . ILE A 1 95 ? 8.707 0.055 -9.348 1.00 96.50 95 ILE A C 1
ATOM 748 O O . ILE A 1 95 ? 8.577 1.172 -9.860 1.00 96.50 95 ILE A O 1
ATOM 752 N N . SER A 1 96 ? 9.808 -0.671 -9.474 1.00 95.88 96 SER A N 1
ATOM 753 C CA . SER A 1 96 ? 10.920 -0.317 -10.347 1.00 95.88 96 SER A CA 1
ATOM 754 C C . SER A 1 96 ? 11.231 -1.500 -11.240 1.00 95.88 96 SER A C 1
ATOM 756 O O . SER A 1 96 ? 11.581 -2.560 -10.734 1.00 95.88 96 SER A O 1
ATOM 758 N N . GLU A 1 97 ? 11.132 -1.312 -12.551 1.00 96.56 97 GLU A N 1
ATOM 759 C CA . GLU A 1 97 ? 11.529 -2.309 -13.541 1.00 96.56 97 GLU A CA 1
ATOM 760 C C . GLU A 1 97 ? 12.671 -1.798 -14.423 1.00 96.56 97 GLU A C 1
ATOM 762 O O . GLU A 1 97 ? 12.655 -0.654 -14.884 1.00 96.56 97 GLU A O 1
ATOM 767 N N . THR A 1 98 ? 13.627 -2.680 -14.707 1.00 94.12 98 THR A N 1
ATOM 768 C CA . THR A 1 98 ? 14.789 -2.400 -15.556 1.00 94.12 98 THR A CA 1
ATOM 769 C C . THR A 1 98 ? 14.962 -3.507 -16.589 1.00 94.12 98 THR A C 1
ATOM 771 O O . THR A 1 98 ? 14.945 -4.694 -16.253 1.00 94.12 98 THR A O 1
ATOM 774 N N . LEU A 1 99 ? 15.159 -3.124 -17.854 1.00 94.75 99 LEU A N 1
ATOM 775 C CA . LEU A 1 99 ? 15.497 -4.060 -18.923 1.00 94.75 99 LEU A CA 1
ATOM 776 C C . LEU A 1 99 ? 16.919 -4.599 -18.733 1.00 94.75 99 LEU A C 1
ATOM 778 O O . LEU A 1 99 ? 17.865 -3.853 -18.491 1.00 94.75 99 LEU A O 1
ATOM 782 N N . THR A 1 100 ? 17.068 -5.903 -18.894 1.00 92.19 100 THR A N 1
ATOM 783 C CA . THR A 1 100 ? 18.351 -6.604 -18.879 1.00 92.19 100 THR A CA 1
ATOM 784 C C . THR A 1 100 ? 18.864 -6.829 -20.308 1.00 92.19 100 THR A C 1
ATOM 786 O O . THR A 1 100 ? 18.062 -6.876 -21.247 1.00 92.19 100 THR A O 1
ATOM 789 N N . PRO A 1 101 ? 20.178 -7.060 -20.504 1.00 89.38 101 PRO A N 1
ATOM 790 C CA . PRO A 1 101 ? 20.742 -7.354 -21.827 1.00 89.38 101 PRO A CA 1
ATOM 791 C C . PRO A 1 101 ? 20.125 -8.578 -22.521 1.00 89.38 101 PRO A C 1
ATOM 793 O O . PRO A 1 101 ? 20.058 -8.625 -23.744 1.00 89.38 101 PRO A O 1
ATOM 796 N N . ALA A 1 102 ? 19.614 -9.548 -21.753 1.00 89.12 102 ALA A N 1
ATOM 797 C CA . ALA A 1 102 ? 18.938 -10.741 -22.269 1.00 89.12 102 ALA A CA 1
ATOM 798 C C . ALA A 1 102 ? 17.474 -10.491 -22.685 1.00 89.12 102 ALA A C 1
ATOM 800 O O . ALA A 1 102 ? 16.706 -11.438 -22.844 1.00 89.12 102 ALA A O 1
ATOM 801 N N . ASN A 1 103 ? 17.063 -9.224 -22.811 1.00 88.75 103 ASN A N 1
ATOM 802 C CA . ASN A 1 103 ? 15.691 -8.820 -23.110 1.00 88.75 103 ASN A CA 1
ATOM 803 C C . ASN A 1 103 ? 14.652 -9.359 -22.100 1.00 88.75 103 ASN A C 1
ATOM 805 O O . ASN A 1 103 ? 13.498 -9.607 -22.444 1.00 88.75 103 ASN A O 1
ATOM 809 N N . ARG A 1 104 ? 15.074 -9.522 -20.843 1.00 92.62 104 ARG A N 1
ATOM 810 C CA . ARG A 1 104 ? 14.204 -9.779 -19.684 1.00 9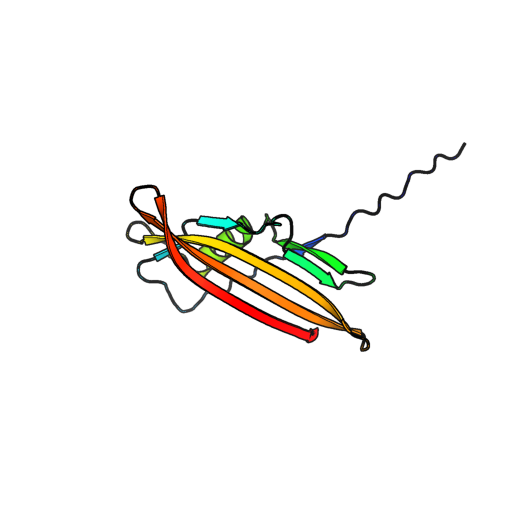2.62 104 ARG A CA 1
ATOM 811 C C . ARG A 1 104 ? 14.069 -8.525 -18.841 1.00 92.62 104 ARG A C 1
ATOM 813 O O . ARG A 1 104 ? 14.946 -7.665 -18.893 1.00 92.62 104 ARG A O 1
ATOM 820 N N . VAL A 1 105 ? 13.035 -8.435 -18.029 1.00 95.50 105 VAL A N 1
ATOM 821 C CA . VAL A 1 105 ? 12.801 -7.325 -17.110 1.00 95.50 105 VAL A CA 1
ATOM 822 C C . VAL A 1 105 ? 13.035 -7.801 -15.686 1.00 95.50 105 VAL A C 1
ATOM 824 O O . VAL A 1 105 ? 12.391 -8.746 -15.243 1.00 95.50 105 VAL A O 1
ATOM 827 N N . ASN A 1 106 ? 13.930 -7.130 -14.963 1.00 96.88 106 ASN A N 1
ATOM 828 C CA . ASN A 1 106 ? 14.072 -7.304 -13.520 1.00 96.88 106 ASN A CA 1
ATOM 829 C C . ASN A 1 106 ? 13.236 -6.246 -12.809 1.00 96.88 106 ASN A C 1
ATOM 831 O O . ASN A 1 106 ? 13.367 -5.058 -13.110 1.00 96.88 106 ASN A O 1
ATOM 835 N N . GLY A 1 107 ? 12.403 -6.678 -11.871 1.00 97.06 107 GLY A N 1
ATOM 836 C CA . GLY A 1 107 ? 11.509 -5.824 -11.110 1.00 97.06 107 GLY A CA 1
ATOM 837 C C . GLY A 1 107 ? 11.755 -5.895 -9.607 1.00 97.06 107 GLY A C 1
ATOM 838 O O . GLY A 1 107 ? 12.117 -6.940 -9.069 1.00 97.06 107 GLY A O 1
ATOM 839 N N . GLU A 1 108 ? 11.521 -4.777 -8.928 1.00 97.75 108 GLU A N 1
ATOM 840 C CA . GLU A 1 108 ? 11.458 -4.660 -7.472 1.00 97.75 108 GLU A CA 1
ATOM 841 C C . GLU A 1 108 ? 10.153 -3.961 -7.080 1.00 97.75 108 GLU A C 1
ATOM 843 O O . GLU A 1 108 ? 9.787 -2.939 -7.666 1.00 97.75 108 GLU A O 1
ATOM 848 N N . ILE A 1 109 ? 9.473 -4.491 -6.066 1.00 97.06 109 ILE A N 1
ATOM 849 C CA . ILE A 1 109 ? 8.345 -3.852 -5.390 1.00 97.06 109 ILE A CA 1
ATOM 850 C C . ILE A 1 109 ? 8.759 -3.601 -3.946 1.00 97.06 109 ILE A C 1
ATOM 852 O O . ILE A 1 109 ? 9.163 -4.540 -3.261 1.00 97.06 109 ILE A O 1
ATOM 856 N N . LYS A 1 110 ? 8.628 -2.361 -3.470 1.00 98.12 110 LYS A N 1
ATOM 857 C CA . LYS A 1 110 ? 8.765 -2.026 -2.046 1.00 98.12 110 LYS A CA 1
ATOM 858 C C . LYS A 1 110 ? 7.470 -1.473 -1.485 1.00 98.12 110 LYS A C 1
ATOM 860 O O . LYS A 1 110 ? 6.780 -0.701 -2.153 1.00 98.12 110 LYS A O 1
ATOM 865 N N . LEU A 1 111 ? 7.187 -1.865 -0.251 1.00 97.75 111 LEU A N 1
ATOM 866 C CA . LEU A 1 111 ? 6.028 -1.473 0.528 1.00 97.75 111 LEU A CA 1
ATOM 867 C C . LEU A 1 111 ? 6.487 -1.099 1.940 1.00 97.75 111 LEU A C 1
ATOM 869 O O . LEU A 1 111 ? 7.194 -1.863 2.591 1.00 97.75 111 LEU A O 1
ATOM 873 N N . GLY A 1 112 ? 6.044 0.054 2.421 1.00 98.38 112 GLY A N 1
ATOM 874 C CA . GLY A 1 112 ? 6.252 0.520 3.786 1.00 98.38 112 GLY A CA 1
ATOM 875 C C . GLY A 1 112 ? 4.935 1.037 4.338 1.00 98.38 112 GLY A C 1
ATOM 876 O O . GLY A 1 112 ? 4.346 1.953 3.761 1.00 98.38 112 GLY A O 1
ATOM 877 N N . LEU A 1 113 ? 4.468 0.441 5.430 1.00 98.25 113 LEU A N 1
ATOM 878 C CA . LEU A 1 113 ? 3.191 0.737 6.066 1.00 98.25 113 LEU A CA 1
ATOM 879 C C . LEU A 1 113 ? 3.397 1.087 7.536 1.00 98.25 113 LEU A C 1
ATOM 881 O O . LEU A 1 113 ? 4.127 0.397 8.243 1.00 98.25 113 LEU A O 1
ATOM 885 N N . ASN A 1 114 ? 2.666 2.090 8.006 1.00 98.38 114 ASN A N 1
ATOM 886 C CA . ASN A 1 114 ? 2.403 2.292 9.423 1.00 98.38 114 ASN A CA 1
ATOM 887 C C . ASN A 1 114 ? 0.941 1.958 9.716 1.00 98.38 114 ASN A C 1
ATOM 889 O O . ASN A 1 114 ? 0.059 2.171 8.884 1.00 98.38 114 ASN A O 1
ATOM 893 N N . PHE A 1 115 ? 0.691 1.455 10.915 1.00 97.56 115 PHE A N 1
ATOM 894 C CA . PHE A 1 115 ? -0.641 1.185 11.426 1.00 97.56 115 PHE A CA 1
ATOM 895 C C . PHE A 1 115 ? -0.904 2.116 12.597 1.00 97.56 115 PHE A C 1
ATOM 897 O O . PHE A 1 115 ? -0.118 2.180 13.545 1.00 97.56 115 PHE A O 1
ATOM 904 N N . GLU A 1 116 ? -2.013 2.836 12.530 1.00 97.94 116 GLU A N 1
ATOM 905 C CA . GLU A 1 116 ? -2.435 3.793 13.545 1.00 97.94 116 GLU A CA 1
ATOM 906 C C . GLU A 1 116 ? -3.874 3.492 13.969 1.00 97.94 116 GLU A C 1
ATOM 908 O O . GLU A 1 116 ? -4.601 2.756 13.305 1.00 97.94 116 GLU A O 1
ATOM 913 N N . THR A 1 117 ? -4.309 4.062 15.084 1.00 96.50 117 THR A N 1
ATOM 914 C CA . THR A 1 117 ? -5.712 4.040 15.511 1.00 96.50 117 THR A CA 1
ATOM 915 C C . THR A 1 117 ? -6.119 5.404 16.049 1.00 96.50 117 THR A C 1
ATOM 917 O O . THR A 1 117 ? -5.265 6.256 16.295 1.00 96.50 117 THR A O 1
ATOM 920 N N . TYR A 1 118 ? -7.414 5.620 16.256 1.00 93.12 118 TYR A N 1
ATOM 921 C CA . TYR A 1 118 ? -7.905 6.809 16.941 1.00 93.12 118 TYR A CA 1
ATOM 922 C C . TYR A 1 118 ? -7.977 6.560 18.451 1.00 93.12 118 TYR A C 1
ATOM 924 O O . TYR A 1 118 ? -8.677 5.660 18.908 1.00 93.12 118 TYR A O 1
ATOM 932 N N . ARG A 1 119 ? -7.281 7.387 19.235 1.00 91.81 119 ARG A N 1
ATOM 933 C CA . ARG A 1 119 ? -7.433 7.483 20.695 1.00 91.81 119 ARG A CA 1
ATOM 934 C C . ARG A 1 119 ? -7.614 8.944 21.065 1.00 91.81 119 ARG A C 1
ATOM 936 O O . ARG A 1 119 ? -6.853 9.785 20.597 1.00 91.81 119 ARG A O 1
ATOM 943 N N . GLU A 1 120 ? -8.649 9.243 21.849 1.00 90.75 120 GLU A N 1
ATOM 944 C CA . GLU A 1 120 ? -8.947 10.611 22.311 1.00 90.75 120 GLU A CA 1
ATOM 945 C C . GLU A 1 120 ? -9.003 11.641 21.160 1.00 90.75 120 GLU A C 1
ATOM 947 O O . GLU A 1 120 ? -8.515 12.764 21.263 1.00 90.75 120 GLU A O 1
ATOM 952 N N . GLY A 1 121 ? -9.551 11.234 20.008 1.00 89.62 121 GLY A N 1
ATOM 953 C CA . GLY A 1 121 ? -9.665 12.084 18.816 1.00 89.62 121 GLY A CA 1
ATOM 954 C C . GLY A 1 121 ? -8.362 12.307 18.036 1.00 89.62 121 GLY A C 1
ATOM 955 O O . GLY A 1 121 ? -8.368 13.044 17.053 1.00 89.62 121 GLY A O 1
ATOM 956 N N . LYS A 1 122 ? -7.251 11.666 18.418 1.00 93.75 122 LYS A N 1
ATOM 957 C CA . LYS A 1 122 ? -5.952 11.776 17.739 1.00 93.75 122 LYS A CA 1
ATOM 958 C C . LYS A 1 122 ? -5.514 10.445 17.145 1.00 93.75 122 LYS A C 1
ATOM 960 O O . LYS A 1 122 ? -5.823 9.379 17.678 1.00 93.75 122 LYS A O 1
ATOM 965 N N . ARG A 1 123 ? -4.752 10.510 16.050 1.00 94.50 123 ARG A N 1
ATOM 966 C CA . ARG A 1 123 ? -4.074 9.330 15.508 1.00 94.50 123 ARG A CA 1
ATOM 967 C C . ARG A 1 123 ? -2.927 8.940 16.433 1.00 94.50 123 ARG A C 1
ATOM 969 O O . ARG A 1 123 ? -2.092 9.771 16.775 1.00 94.50 123 ARG A O 1
ATOM 976 N N . THR A 1 124 ? -2.918 7.687 16.860 1.00 96.50 124 THR A N 1
ATOM 977 C CA . THR A 1 124 ? -1.869 7.098 17.693 1.00 96.50 124 THR A CA 1
ATOM 978 C C . THR A 1 124 ? -1.224 5.959 16.925 1.00 96.50 124 THR A C 1
ATOM 980 O O . THR A 1 124 ? -1.917 5.034 16.496 1.00 96.50 124 THR A O 1
ATOM 983 N N . ALA A 1 125 ? 0.096 6.024 16.765 1.00 96.50 125 ALA A N 1
ATOM 984 C CA . ALA A 1 125 ? 0.867 4.966 16.133 1.00 96.50 125 ALA A CA 1
ATOM 985 C C . ALA A 1 125 ? 0.780 3.668 16.945 1.00 96.50 125 ALA A C 1
ATOM 987 O O . ALA A 1 125 ? 0.889 3.679 18.171 1.00 96.50 125 ALA A O 1
ATOM 988 N N . LEU A 1 126 ? 0.586 2.553 16.245 1.00 96.06 126 LEU A N 1
ATOM 989 C CA . LEU A 1 126 ? 0.587 1.215 16.826 1.00 96.06 126 LEU A CA 1
ATOM 990 C C . LEU A 1 126 ? 1.883 0.489 16.484 1.00 96.06 126 LEU A C 1
ATOM 992 O O . LEU A 1 126 ? 2.607 0.058 17.373 1.00 96.06 126 LEU A O 1
ATOM 996 N N . THR A 1 127 ? 2.166 0.341 15.190 1.00 97.50 127 THR A N 1
ATOM 997 C CA . THR A 1 127 ? 3.352 -0.360 14.687 1.00 97.50 127 THR A CA 1
ATOM 998 C C . THR A 1 127 ? 3.618 0.006 13.226 1.00 97.50 127 THR A C 1
ATOM 1000 O O . THR A 1 127 ? 2.811 0.692 12.595 1.00 97.50 127 THR A O 1
ATOM 1003 N N . GLY A 1 128 ? 4.737 -0.455 12.677 1.00 97.31 128 GLY A N 1
ATOM 1004 C CA . GLY A 1 128 ? 5.080 -0.321 11.267 1.00 97.31 128 GLY A CA 1
ATOM 1005 C C . GLY A 1 128 ? 5.647 -1.618 10.705 1.00 97.31 128 GLY A C 1
ATOM 1006 O O . GLY A 1 128 ? 6.188 -2.445 11.437 1.00 97.31 128 GLY A O 1
ATOM 1007 N N . ALA A 1 129 ? 5.508 -1.796 9.398 1.00 96.69 129 ALA A N 1
ATOM 1008 C CA . ALA A 1 129 ? 6.043 -2.934 8.672 1.00 96.69 129 ALA A CA 1
ATOM 1009 C C . ALA A 1 129 ? 6.564 -2.495 7.304 1.00 96.69 129 ALA A C 1
ATOM 1011 O O . ALA A 1 129 ? 5.984 -1.630 6.645 1.00 96.69 129 ALA A O 1
ATOM 1012 N N . SER A 1 130 ? 7.638 -3.133 6.856 1.00 97.25 130 SER A N 1
ATOM 1013 C CA . SER A 1 130 ? 8.156 -2.983 5.503 1.00 97.25 130 SER A CA 1
ATOM 1014 C C . SER A 1 130 ? 8.334 -4.346 4.850 1.00 97.25 130 SER A C 1
ATOM 1016 O O . SER A 1 130 ? 8.612 -5.348 5.508 1.00 97.25 130 SER A O 1
ATOM 1018 N N . ALA A 1 131 ? 8.134 -4.381 3.540 1.00 96.75 131 ALA A N 1
ATOM 1019 C CA . ALA A 1 131 ? 8.311 -5.563 2.721 1.00 96.75 131 ALA A CA 1
ATOM 1020 C C . ALA A 1 131 ? 8.906 -5.168 1.370 1.00 96.75 131 ALA A C 1
ATOM 1022 O O . ALA A 1 131 ? 8.624 -4.095 0.830 1.00 96.75 131 ALA A O 1
ATOM 1023 N N . ALA A 1 132 ? 9.711 -6.063 0.811 1.00 97.38 132 ALA A N 1
ATOM 1024 C CA . ALA A 1 132 ? 10.220 -5.943 -0.542 1.00 97.38 132 ALA A CA 1
ATOM 1025 C C . ALA A 1 132 ? 10.123 -7.295 -1.249 1.00 97.38 132 ALA A C 1
ATOM 1027 O O . ALA A 1 132 ? 10.274 -8.345 -0.626 1.00 97.38 132 ALA A O 1
ATOM 1028 N N . SER A 1 133 ? 9.872 -7.261 -2.551 1.00 96.69 133 SER A N 1
ATOM 1029 C CA . SER A 1 133 ? 9.855 -8.440 -3.410 1.00 96.69 133 SER A CA 1
ATOM 1030 C C . SER A 1 133 ? 10.555 -8.120 -4.722 1.00 96.69 133 SER A C 1
ATOM 1032 O O . SER A 1 133 ? 10.433 -7.009 -5.240 1.00 96.69 133 SER A O 1
ATOM 1034 N N . THR A 1 134 ? 11.291 -9.088 -5.256 1.00 97.50 134 THR A N 1
ATOM 1035 C CA . THR A 1 134 ? 11.943 -8.997 -6.561 1.00 97.50 134 THR A CA 1
ATOM 1036 C C . THR A 1 134 ? 11.388 -10.060 -7.499 1.00 97.50 134 THR A C 1
ATOM 1038 O O . THR A 1 134 ? 10.953 -11.126 -7.065 1.00 97.50 134 THR A O 1
ATOM 1041 N N . TYR A 1 135 ? 11.381 -9.766 -8.796 1.00 95.44 135 TYR A N 1
ATOM 1042 C CA . TYR A 1 135 ? 10.933 -10.695 -9.831 1.00 95.44 135 TYR A CA 1
ATOM 1043 C C . TYR A 1 135 ? 11.698 -10.490 -11.137 1.00 95.44 135 TYR A C 1
ATOM 1045 O O . TYR A 1 135 ? 12.320 -9.451 -11.364 1.00 95.44 135 TYR A O 1
ATOM 1053 N N . THR A 1 136 ? 11.603 -11.483 -12.017 1.00 95.25 136 THR A N 1
ATOM 1054 C CA . THR A 1 136 ? 12.066 -11.396 -13.402 1.00 95.25 136 THR A CA 1
ATOM 1055 C C . THR A 1 136 ? 10.938 -11.843 -14.325 1.00 95.25 136 THR A C 1
ATOM 1057 O O . THR A 1 136 ? 10.284 -12.846 -14.036 1.00 95.25 136 THR A O 1
ATOM 1060 N N . ARG A 1 137 ? 10.712 -11.120 -15.424 1.00 91.00 137 ARG A N 1
ATOM 1061 C CA . ARG A 1 137 ? 9.732 -11.468 -16.466 1.00 91.00 137 ARG A CA 1
ATOM 1062 C C . ARG A 1 137 ? 10.260 -11.242 -17.878 1.00 91.00 137 ARG A C 1
ATOM 1064 O O . ARG A 1 137 ? 11.291 -10.547 -18.024 1.00 91.00 137 ARG A O 1
#

Foldseek 3Di:
DDDDDPPPPDQAEDEDADDADADPDADDQEAAPFEAEPEPDFQFQEWDDDPPGTGTYAYVVTDRVRVSVNRCVHYGDPDPPRHFYKYKYWHHWHKDWDQDPVRKIKIKTKTKIWIWGDDPNDTDTDGIDIDMDIDID

Sequence (137 aa):
MGWLFPNVILAQVQTLTLQPERLSIRPNGYYIAQVVDERAVTSNIGKIWSRPQPITAVLQGGTAKAIETFLNRTFNPTKTDTLVPIIVVIKELRISETLTPANRVNGEIKLGLNFETYREGKRTALTGASAASTYTR

Secondary structure (DSSP, 8-state):
---------PPPEEEE---PPPPSPPPSSEEEEEEEE-SS--S--EEE--SSS-EEEEETT-HHHHHHHHHHHHT--S--TTSEEEEEEEEEEEEEEEE-TTS-EEEEEEEEEEEEEEETTEEEEEEEEEEEEEEE-